Protein AF-A0A3C2ARE2-F1 (afdb_monomer_lite)

Foldseek 3Di:
DDDAPAWQDLDDPPADPLSVVCCVPPTHGDVDDDDDDDDPPPCPVVSVVSSVVSSCVRPVVD

Radius of gyration: 11.95 Å; chains: 1; bounding box: 29×28×23 Å

Structure (mmCIF, N/CA/C/O backbone):
data_AF-A0A3C2ARE2-F1
#
_entry.id   AF-A0A3C2ARE2-F1
#
loop_
_atom_site.group_PDB
_atom_site.id
_atom_site.type_symbol
_atom_site.label_atom_id
_atom_site.label_alt_id
_atom_site.label_comp_id
_atom_site.label_asym_id
_atom_site.label_entity_id
_atom_site.label_seq_id
_atom_site.pdbx_PDB_ins_code
_atom_site.Cartn_x
_atom_site.Cartn_y
_atom_site.Cartn_z
_atom_site.occupancy
_atom_site.B_iso_or_equiv
_atom_site.auth_seq_id
_atom_site.auth_comp_id
_atom_site.auth_asym_id
_atom_site.auth_atom_id
_atom_site.pdbx_PDB_model_num
ATOM 1 N N . PRO A 1 1 ? 19.996 9.021 -11.439 1.00 56.38 1 PRO A N 1
ATOM 2 C CA . PRO A 1 1 ? 18.788 8.634 -10.670 1.00 56.38 1 PRO A CA 1
ATOM 3 C C . PRO A 1 1 ? 17.908 7.727 -11.536 1.00 56.38 1 PRO A C 1
ATOM 5 O O . PRO A 1 1 ? 17.336 8.211 -12.506 1.00 56.38 1 PRO A O 1
ATOM 8 N N . LEU A 1 2 ? 17.908 6.418 -11.264 1.00 72.31 2 LEU A N 1
ATOM 9 C CA . LEU A 1 2 ? 17.138 5.450 -12.049 1.00 72.31 2 LEU A CA 1
ATOM 10 C C . LEU A 1 2 ? 15.698 5.352 -11.536 1.00 72.31 2 LEU A C 1
ATOM 12 O O . LEU A 1 2 ? 15.451 5.466 -10.334 1.00 72.31 2 LEU A O 1
ATOM 16 N N . PHE A 1 3 ? 14.765 5.179 -12.468 1.00 75.88 3 PHE A N 1
ATOM 17 C CA . PHE A 1 3 ? 13.384 4.828 -12.160 1.00 75.88 3 PHE A CA 1
ATOM 18 C C . PHE A 1 3 ? 13.315 3.381 -11.651 1.00 75.88 3 PHE A C 1
ATOM 20 O O . PHE A 1 3 ? 14.202 2.591 -11.975 1.00 75.88 3 PHE A O 1
ATOM 27 N N . PRO A 1 4 ? 12.286 3.018 -10.869 1.00 79.50 4 PRO A N 1
ATOM 28 C CA . PRO A 1 4 ? 12.073 1.629 -10.484 1.00 79.50 4 PRO A CA 1
ATOM 29 C C . PRO A 1 4 ? 11.874 0.744 -11.712 1.00 79.50 4 PRO A C 1
ATOM 31 O O . PRO A 1 4 ? 10.979 0.996 -12.517 1.00 79.50 4 PRO A O 1
ATOM 34 N N . GLU A 1 5 ? 12.699 -0.291 -11.838 1.00 82.62 5 GLU A N 1
ATOM 35 C CA . GLU A 1 5 ? 12.569 -1.301 -12.897 1.00 82.62 5 GLU A CA 1
ATOM 36 C C . GLU A 1 5 ? 11.677 -2.471 -12.457 1.00 82.62 5 GLU A C 1
ATOM 38 O O . GLU A 1 5 ? 11.035 -3.113 -13.284 1.00 82.62 5 GLU A O 1
ATOM 43 N N . GLU A 1 6 ? 11.574 -2.704 -11.143 1.00 86.44 6 GLU A N 1
ATOM 44 C CA . GLU A 1 6 ? 10.759 -3.767 -10.556 1.00 86.44 6 GLU A CA 1
ATOM 45 C C . GLU A 1 6 ? 9.551 -3.205 -9.803 1.00 86.44 6 GLU A C 1
ATOM 47 O O . GLU A 1 6 ? 9.670 -2.275 -9.000 1.00 86.44 6 GLU A O 1
ATOM 52 N N . LYS A 1 7 ? 8.380 -3.807 -10.031 1.00 89.44 7 LYS A N 1
ATOM 53 C CA . LYS A 1 7 ? 7.123 -3.496 -9.341 1.00 89.44 7 LYS A CA 1
ATOM 54 C C . LYS A 1 7 ? 6.982 -4.352 -8.075 1.00 89.44 7 LYS A C 1
ATOM 56 O O . LYS A 1 7 ? 7.292 -5.538 -8.096 1.00 89.44 7 LYS A O 1
ATOM 61 N N . PHE A 1 8 ? 6.473 -3.774 -6.988 1.00 89.94 8 PHE A N 1
ATOM 62 C CA . PHE A 1 8 ? 5.977 -4.553 -5.856 1.00 89.94 8 PHE A CA 1
ATOM 63 C C . PHE A 1 8 ? 4.591 -5.106 -6.172 1.00 89.94 8 PHE A C 1
ATOM 65 O O . PHE A 1 8 ? 3.631 -4.356 -6.360 1.00 89.94 8 PHE A O 1
ATOM 72 N N . ASP A 1 9 ? 4.472 -6.425 -6.150 1.00 89.31 9 ASP A N 1
ATOM 73 C CA . ASP A 1 9 ? 3.174 -7.084 -6.170 1.00 89.31 9 ASP A CA 1
ATOM 74 C C . ASP A 1 9 ? 2.519 -6.978 -4.794 1.00 89.31 9 ASP A C 1
ATOM 76 O O . ASP A 1 9 ? 2.876 -7.6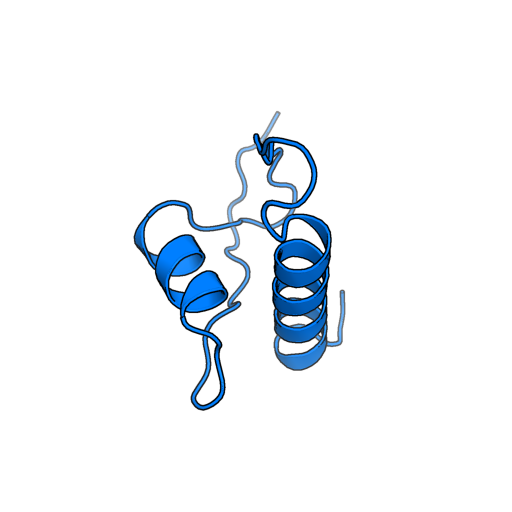89 -3.859 1.00 89.31 9 ASP A O 1
ATOM 80 N N . ILE A 1 10 ? 1.545 -6.079 -4.670 1.00 90.44 10 ILE A N 1
ATOM 81 C CA . ILE A 1 10 ? 0.751 -5.872 -3.445 1.00 90.44 10 ILE A CA 1
ATOM 82 C C . ILE A 1 10 ? -0.675 -6.431 -3.563 1.00 90.44 10 ILE A C 1
ATOM 84 O O . ILE A 1 10 ? -1.488 -6.290 -2.646 1.00 90.44 10 ILE A O 1
ATOM 88 N N . THR A 1 11 ? -0.978 -7.090 -4.686 1.00 90.25 11 THR A N 1
ATOM 89 C CA . THR A 1 11 ? -2.285 -7.691 -4.963 1.00 90.25 11 THR A CA 1
ATOM 90 C C . THR A 1 11 ? -2.210 -9.220 -4.985 1.00 90.25 11 THR A C 1
ATOM 92 O O . THR A 1 11 ? -1.374 -9.805 -5.661 1.00 90.25 11 THR A O 1
ATOM 95 N N . SER A 1 12 ? -3.110 -9.886 -4.262 1.00 84.38 12 SER A N 1
ATOM 96 C CA . SER A 1 12 ? -3.280 -11.336 -4.193 1.00 84.38 12 SER A CA 1
ATOM 97 C C . SER A 1 12 ? -4.758 -11.695 -3.967 1.00 84.38 12 SER A C 1
ATOM 99 O O . SER A 1 12 ? -5.634 -10.831 -3.873 1.00 84.38 12 SER A O 1
ATOM 101 N N . ARG A 1 13 ? -5.070 -12.993 -3.845 1.00 78.69 13 ARG A N 1
ATOM 102 C CA . ARG A 1 13 ? -6.449 -13.490 -3.654 1.00 78.69 13 ARG A CA 1
ATOM 103 C C . ARG A 1 13 ? -7.135 -12.949 -2.388 1.00 78.69 13 ARG A C 1
ATOM 105 O O . ARG A 1 13 ? -8.359 -12.984 -2.314 1.00 78.69 13 ARG A O 1
ATOM 112 N N . ARG A 1 14 ? -6.369 -12.472 -1.399 1.00 81.38 14 ARG A N 1
ATOM 113 C CA . ARG A 1 14 ? -6.877 -11.902 -0.137 1.00 81.38 14 ARG A CA 1
ATOM 114 C C . ARG A 1 14 ? -6.589 -10.402 0.012 1.00 81.38 14 ARG A C 1
ATOM 116 O O . ARG A 1 14 ? -6.602 -9.896 1.130 1.00 81.38 14 ARG A O 1
ATOM 123 N N . SER A 1 15 ? -6.318 -9.699 -1.084 1.00 87.69 15 SER A N 1
ATOM 124 C CA . SER A 1 15 ? -6.080 -8.257 -1.039 1.00 87.69 15 SER A CA 1
ATOM 125 C C . SER A 1 15 ? -7.308 -7.462 -0.639 1.00 87.69 15 SER A C 1
ATOM 127 O O . SER A 1 15 ? -8.437 -7.806 -0.990 1.00 87.69 15 SER A O 1
ATOM 129 N N . THR A 1 16 ? -7.053 -6.364 0.060 1.00 91.00 16 THR A N 1
ATOM 130 C CA . THR A 1 16 ? -8.053 -5.346 0.368 1.00 91.00 16 THR A CA 1
ATOM 131 C C . THR A 1 16 ? -8.391 -4.533 -0.876 1.00 91.00 16 THR A C 1
ATOM 133 O O . THR A 1 16 ? -7.591 -4.436 -1.810 1.00 91.00 16 THR A O 1
ATOM 136 N N . ASP A 1 17 ? -9.556 -3.891 -0.882 1.00 92.31 17 ASP A N 1
ATOM 137 C CA . ASP A 1 17 ? -9.932 -2.990 -1.976 1.00 92.31 17 ASP A CA 1
ATOM 138 C C . ASP A 1 17 ? -8.896 -1.872 -2.153 1.00 92.31 17 ASP A C 1
ATOM 140 O O . ASP A 1 17 ? -8.520 -1.542 -3.276 1.00 92.31 17 ASP A O 1
ATOM 144 N N . SER A 1 18 ? -8.342 -1.360 -1.049 1.00 91.56 18 SER A N 1
ATOM 145 C CA . SER A 1 18 ? -7.313 -0.322 -1.069 1.00 91.56 18 SER A CA 1
ATOM 146 C C . SER A 1 18 ? -6.051 -0.753 -1.821 1.00 91.56 18 SER A C 1
ATOM 148 O O . SER A 1 18 ? -5.561 -0.014 -2.672 1.00 91.56 18 SER A O 1
ATOM 150 N N . THR A 1 19 ? -5.529 -1.952 -1.541 1.00 93.00 19 THR A N 1
ATOM 151 C CA . THR A 1 19 ? -4.307 -2.462 -2.195 1.00 93.00 19 THR A CA 1
ATOM 152 C C . THR A 1 19 ? -4.525 -2.723 -3.684 1.00 93.00 19 THR A C 1
ATOM 154 O O . THR A 1 19 ? -3.661 -2.386 -4.490 1.00 93.00 19 THR A O 1
ATOM 157 N N . ARG A 1 20 ? -5.715 -3.199 -4.072 1.00 93.38 20 ARG A N 1
ATOM 158 C CA . ARG A 1 20 ? -6.100 -3.386 -5.483 1.00 93.38 20 ARG A CA 1
ATOM 159 C C . ARG A 1 20 ? -6.217 -2.065 -6.241 1.00 93.38 20 ARG A C 1
ATOM 161 O O . ARG A 1 20 ? -5.779 -1.975 -7.384 1.00 93.38 20 ARG A O 1
ATOM 168 N N . ILE A 1 21 ? -6.814 -1.046 -5.619 1.00 93.38 21 ILE A N 1
ATOM 169 C CA . ILE A 1 21 ? -6.955 0.289 -6.221 1.00 93.38 21 ILE A CA 1
ATOM 170 C C . ILE A 1 21 ? -5.579 0.934 -6.403 1.00 93.38 21 ILE A C 1
ATOM 172 O O . ILE A 1 21 ? -5.312 1.493 -7.466 1.00 93.38 21 ILE A O 1
ATOM 176 N N . ILE A 1 22 ? -4.694 0.828 -5.406 1.00 93.25 22 ILE A N 1
ATOM 177 C CA . ILE A 1 22 ? -3.312 1.310 -5.529 1.00 93.25 22 ILE A CA 1
ATOM 178 C C . ILE A 1 22 ? -2.619 0.606 -6.693 1.00 93.25 22 ILE A C 1
ATOM 180 O O . ILE A 1 22 ? -2.054 1.278 -7.546 1.00 93.25 22 ILE A O 1
ATOM 184 N N . ASP A 1 23 ? -2.710 -0.719 -6.783 1.00 92.38 23 ASP A N 1
ATOM 185 C CA . ASP A 1 23 ? -2.025 -1.475 -7.832 1.00 92.38 23 ASP A CA 1
ATOM 186 C C . ASP A 1 23 ? -2.475 -1.104 -9.256 1.00 92.38 23 ASP A C 1
ATOM 188 O O . ASP A 1 23 ? -1.667 -1.112 -10.186 1.00 92.38 23 ASP A O 1
ATOM 192 N N . LEU A 1 24 ? -3.754 -0.741 -9.414 1.00 91.94 24 LEU A N 1
ATOM 193 C CA . LEU A 1 24 ? -4.343 -0.354 -10.695 1.00 91.94 24 LEU A CA 1
ATOM 194 C C . LEU A 1 24 ? -4.016 1.092 -11.099 1.00 91.94 24 LEU A C 1
ATOM 196 O O . LEU A 1 24 ? -3.710 1.345 -12.262 1.00 91.94 24 LEU A O 1
ATOM 200 N N . PHE A 1 25 ? -4.116 2.045 -10.167 1.00 93.62 25 PHE A N 1
ATOM 201 C CA . PHE A 1 25 ? -4.019 3.480 -10.477 1.00 93.62 25 PHE A CA 1
ATOM 202 C C . PHE A 1 25 ? -2.670 4.110 -10.119 1.00 93.62 25 PHE A C 1
ATOM 204 O O . PHE A 1 25 ? -2.302 5.139 -10.684 1.00 93.62 25 PHE A O 1
ATOM 211 N N . SER A 1 26 ? -1.937 3.535 -9.168 1.00 92.75 26 SER A N 1
ATOM 212 C CA . SER A 1 26 ? -0.667 4.063 -8.666 1.00 92.75 26 SER A CA 1
ATOM 213 C C . SER A 1 26 ? 0.283 2.919 -8.272 1.00 92.75 26 SER A C 1
ATOM 215 O O . SER A 1 26 ? 0.563 2.723 -7.086 1.00 92.75 26 SER A O 1
ATOM 217 N N . PRO A 1 27 ? 0.766 2.129 -9.252 1.00 91.94 27 PRO A N 1
ATOM 218 C CA . PRO A 1 27 ? 1.633 0.988 -8.977 1.00 91.94 27 PRO A CA 1
ATOM 219 C C . PRO A 1 27 ? 2.918 1.429 -8.261 1.00 91.94 27 PRO A C 1
ATOM 221 O O . PRO A 1 27 ? 3.532 2.438 -8.611 1.00 91.94 27 PRO A O 1
ATOM 224 N N . ILE A 1 28 ? 3.331 0.659 -7.251 1.00 92.44 28 ILE A N 1
ATOM 225 C CA . ILE A 1 28 ? 4.502 0.961 -6.419 1.00 92.44 28 ILE A CA 1
ATOM 226 C C . ILE A 1 28 ? 5.688 0.122 -6.901 1.00 92.44 28 ILE A C 1
ATOM 228 O O . ILE A 1 28 ? 5.605 -1.101 -6.932 1.00 92.44 28 ILE A O 1
ATOM 232 N N . GLY A 1 29 ? 6.800 0.769 -7.256 1.00 92.06 29 GLY A N 1
ATOM 233 C CA . GLY A 1 29 ? 8.056 0.103 -7.617 1.00 92.06 29 GLY A CA 1
ATOM 234 C C . GLY A 1 29 ? 9.083 0.018 -6.480 1.00 92.06 29 GLY A C 1
ATOM 235 O O . GLY A 1 29 ? 9.015 0.762 -5.497 1.00 92.06 29 GLY A O 1
ATOM 236 N N . LYS A 1 30 ? 10.084 -0.855 -6.623 1.00 89.12 30 LYS A N 1
ATOM 237 C CA . LYS A 1 30 ? 11.234 -0.936 -5.710 1.00 89.12 30 LYS A CA 1
ATOM 238 C C . LYS A 1 30 ? 12.060 0.349 -5.798 1.00 89.12 30 LYS A C 1
ATOM 240 O O . LYS A 1 30 ? 12.520 0.742 -6.865 1.00 89.12 30 LYS A O 1
ATOM 245 N N . GLY A 1 31 ? 12.211 1.043 -4.668 1.00 87.12 31 GLY A N 1
ATOM 246 C CA . GLY A 1 31 ? 12.837 2.372 -4.621 1.00 87.12 31 GLY A CA 1
ATOM 247 C C . GLY A 1 31 ? 11.926 3.528 -5.066 1.00 87.12 31 GLY A C 1
ATOM 248 O O . GLY A 1 31 ? 12.406 4.654 -5.226 1.00 87.12 31 GLY A O 1
ATOM 249 N N . GLN A 1 32 ? 10.620 3.286 -5.244 1.00 89.12 32 GLN A N 1
ATOM 250 C CA . GLN A 1 32 ? 9.644 4.324 -5.581 1.00 89.12 32 GLN A CA 1
ATOM 251 C C . GLN A 1 32 ? 9.560 5.380 -4.472 1.00 89.12 32 GLN A C 1
ATOM 253 O O . GLN A 1 32 ? 9.396 5.076 -3.291 1.00 89.12 32 GLN A O 1
ATOM 258 N N . ARG A 1 33 ? 9.595 6.655 -4.868 1.00 90.12 33 ARG A N 1
ATOM 259 C CA . ARG A 1 33 ? 9.302 7.785 -3.980 1.00 90.12 33 ARG A CA 1
ATOM 260 C C . ARG A 1 33 ? 7.833 8.161 -4.135 1.00 90.12 33 ARG A C 1
ATOM 262 O O . ARG A 1 33 ? 7.460 8.804 -5.111 1.00 90.12 33 ARG A O 1
ATOM 269 N N . GLY A 1 34 ? 7.006 7.706 -3.199 1.00 88.75 34 GLY A N 1
ATOM 270 C CA . GLY A 1 34 ? 5.573 8.000 -3.150 1.00 88.75 34 GLY A CA 1
ATOM 271 C C . GLY A 1 34 ? 5.223 9.012 -2.061 1.00 88.75 34 GLY A C 1
ATOM 272 O O . GLY A 1 34 ? 5.924 9.124 -1.056 1.00 88.75 34 GLY A O 1
ATOM 273 N N . LEU A 1 35 ? 4.114 9.728 -2.246 1.00 93.25 35 LEU A N 1
ATOM 274 C CA . LEU A 1 35 ? 3.533 10.607 -1.234 1.00 93.25 35 LEU A CA 1
ATOM 275 C C . LEU A 1 35 ? 2.079 10.203 -0.990 1.00 93.25 35 LEU A C 1
ATOM 277 O O . LEU A 1 35 ? 1.261 10.242 -1.905 1.00 93.25 35 LEU A O 1
ATOM 281 N N . LEU A 1 36 ? 1.752 9.860 0.255 1.00 91.81 36 LEU A N 1
ATOM 282 C CA . LEU A 1 36 ? 0.378 9.594 0.665 1.00 91.81 36 LEU A CA 1
ATOM 283 C C . LEU A 1 36 ? -0.264 10.872 1.223 1.00 91.81 36 LEU A C 1
ATOM 285 O O . LEU A 1 36 ? -0.016 11.251 2.370 1.00 91.81 36 LEU A O 1
ATOM 289 N N . VAL A 1 37 ? -1.105 11.528 0.426 1.00 93.31 37 VAL A N 1
ATOM 290 C CA . VAL A 1 37 ? -1.830 12.735 0.846 1.00 93.31 37 VAL A CA 1
ATOM 291 C C . VAL A 1 37 ? -3.182 12.341 1.433 1.00 93.31 37 VAL A C 1
ATOM 293 O O . VAL A 1 37 ? -4.029 11.788 0.740 1.00 93.31 37 VAL A O 1
ATOM 296 N N . ALA A 1 38 ? -3.389 12.619 2.720 1.00 92.75 38 ALA A N 1
ATOM 297 C CA . ALA A 1 38 ? -4.614 12.253 3.426 1.00 92.75 38 ALA A CA 1
ATOM 298 C C . ALA A 1 38 ? -4.896 13.208 4.600 1.00 92.75 38 ALA A C 1
ATOM 300 O O . ALA A 1 38 ? -3.982 13.590 5.334 1.00 92.75 38 ALA A O 1
ATOM 301 N N . GLN A 1 39 ? -6.167 13.564 4.812 1.00 93.69 39 GLN A N 1
ATOM 302 C CA . GLN A 1 39 ? -6.608 14.380 5.952 1.00 93.69 39 GLN A CA 1
ATOM 303 C C . GLN A 1 39 ? -6.609 13.570 7.269 1.00 93.69 39 GLN A C 1
ATOM 305 O O . GLN A 1 39 ? -6.610 12.333 7.237 1.00 93.69 39 GLN A O 1
ATOM 310 N N . PRO A 1 40 ? -6.624 14.210 8.455 1.00 94.31 40 PRO A N 1
ATOM 311 C CA . PRO A 1 40 ? -6.750 13.497 9.727 1.00 94.31 40 PRO A CA 1
ATOM 312 C C . PRO A 1 40 ? -7.970 12.554 9.762 1.00 94.31 40 PRO A C 1
ATOM 314 O O . PRO A 1 40 ? -9.039 12.907 9.280 1.00 94.31 40 PRO A O 1
ATOM 317 N N . LYS A 1 41 ? -7.813 11.362 10.362 1.00 87.69 41 LYS A N 1
ATOM 318 C CA . LYS A 1 41 ? -8.859 10.321 10.536 1.00 87.69 41 LYS A CA 1
ATOM 319 C C . LYS A 1 41 ? -9.419 9.664 9.254 1.00 87.69 41 LYS A C 1
ATOM 321 O O . LYS A 1 41 ? -10.428 8.979 9.328 1.00 87.69 41 LYS A O 1
ATOM 326 N N . THR A 1 42 ? -8.735 9.763 8.114 1.00 90.12 42 THR A N 1
ATOM 327 C CA . THR A 1 42 ? -9.162 9.146 6.831 1.00 90.12 42 THR A CA 1
ATOM 328 C C . THR A 1 42 ? -8.587 7.747 6.560 1.00 90.12 42 THR A C 1
ATOM 330 O O . THR A 1 42 ? -8.624 7.258 5.438 1.00 90.12 42 THR A O 1
ATOM 333 N N . GLY A 1 43 ? -8.018 7.081 7.571 1.00 88.81 43 GLY A N 1
ATOM 334 C CA . GLY A 1 43 ? -7.520 5.708 7.411 1.00 88.81 43 GLY A CA 1
ATOM 335 C C . GLY A 1 43 ? -6.108 5.576 6.826 1.00 88.81 43 GLY A C 1
ATOM 336 O O . GLY A 1 43 ? -5.691 4.460 6.531 1.00 88.81 43 GLY A O 1
ATOM 337 N N . LYS A 1 44 ? -5.323 6.665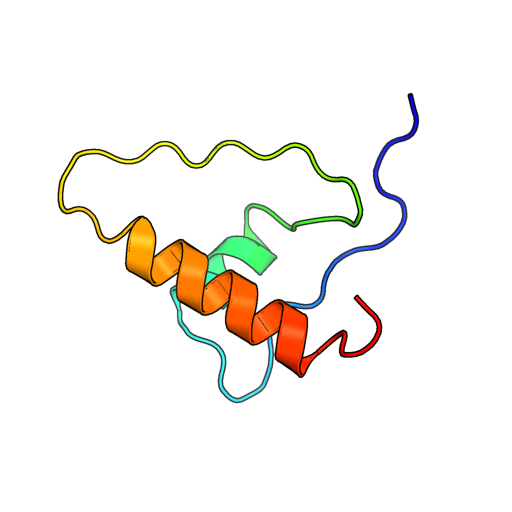 6.746 1.00 94.06 44 LYS A N 1
ATOM 338 C CA . LYS A 1 44 ? -3.920 6.636 6.267 1.00 94.06 44 LYS A CA 1
ATOM 339 C C . LYS A 1 44 ? -3.061 5.553 6.936 1.00 94.06 44 LYS A C 1
ATOM 341 O O . LYS A 1 44 ? -2.245 4.905 6.294 1.00 94.06 44 LYS A O 1
ATOM 346 N N . THR A 1 45 ? -3.263 5.342 8.238 1.00 92.69 45 THR A N 1
ATOM 347 C CA . THR A 1 45 ? -2.520 4.346 9.018 1.00 92.69 45 THR A CA 1
ATOM 348 C C . THR A 1 45 ? -2.943 2.922 8.667 1.00 92.69 45 THR A C 1
ATOM 350 O O . THR A 1 45 ? -2.099 2.035 8.621 1.00 92.69 45 THR A O 1
ATOM 353 N N . THR A 1 46 ? -4.232 2.695 8.408 1.00 93.44 46 THR A N 1
ATOM 354 C CA . THR A 1 46 ? -4.743 1.392 7.962 1.00 93.44 46 THR A CA 1
ATOM 355 C C . THR A 1 46 ? -4.202 1.065 6.578 1.00 93.44 46 THR A C 1
ATOM 357 O O . THR A 1 46 ? -3.646 -0.010 6.391 1.00 93.44 46 THR A O 1
ATOM 360 N N . LEU A 1 47 ? -4.241 2.031 5.659 1.00 92.06 47 LEU A N 1
ATOM 361 C CA . LEU A 1 47 ? -3.706 1.873 4.310 1.00 92.06 47 LEU A CA 1
ATOM 362 C C . LEU A 1 47 ? -2.217 1.502 4.314 1.00 92.06 47 LEU A C 1
ATOM 364 O O . LEU A 1 47 ? -1.813 0.560 3.642 1.00 92.06 47 LEU A O 1
ATOM 368 N N . MET A 1 48 ? -1.409 2.182 5.134 1.00 92.44 48 MET A N 1
ATOM 369 C CA . MET A 1 48 ? 0.012 1.850 5.290 1.00 92.44 48 MET A CA 1
ATOM 370 C C . MET A 1 48 ? 0.231 0.435 5.834 1.00 92.44 48 MET A C 1
ATOM 372 O O . MET A 1 48 ? 1.125 -0.262 5.365 1.00 92.44 48 MET A O 1
ATOM 376 N N . LYS A 1 49 ? -0.581 -0.009 6.803 1.00 92.94 49 LYS A N 1
ATOM 377 C CA . LYS A 1 49 ? -0.500 -1.378 7.337 1.00 92.94 49 LYS A CA 1
ATOM 378 C C . LYS A 1 49 ? -0.863 -2.420 6.284 1.00 92.94 49 LYS A C 1
ATOM 380 O O . LYS A 1 49 ? -0.185 -3.434 6.188 1.00 92.94 49 LYS A O 1
ATOM 385 N N . GLU A 1 50 ? -1.912 -2.176 5.505 1.00 92.12 50 GLU A N 1
ATOM 386 C CA . GLU A 1 50 ? -2.335 -3.078 4.430 1.00 92.12 50 GLU A CA 1
ATOM 387 C C . GLU A 1 50 ? -1.244 -3.229 3.371 1.00 92.12 50 GLU A C 1
ATOM 389 O O . GLU A 1 50 ? -0.896 -4.354 3.020 1.00 92.12 50 GLU A O 1
ATOM 394 N N . VAL A 1 51 ? -0.655 -2.115 2.923 1.00 91.56 51 VAL A N 1
ATOM 395 C CA . VAL A 1 51 ? 0.447 -2.133 1.950 1.00 91.56 51 VAL A CA 1
ATOM 396 C C . VAL A 1 51 ? 1.672 -2.849 2.524 1.00 91.56 51 V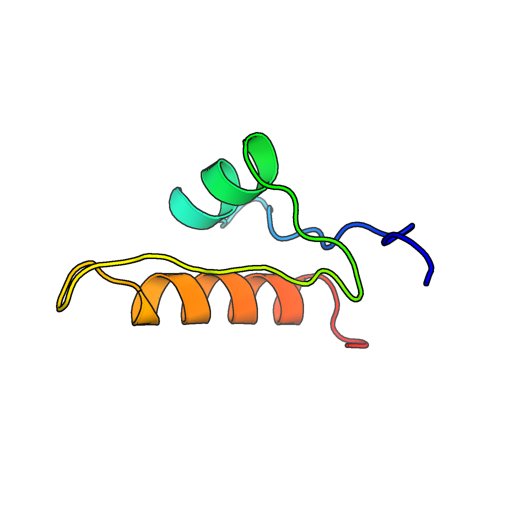AL A C 1
ATOM 398 O O . VAL A 1 51 ? 2.225 -3.716 1.858 1.00 91.56 51 VAL A O 1
ATOM 401 N N . ALA A 1 52 ? 2.065 -2.558 3.768 1.00 91.12 52 ALA A N 1
ATOM 402 C CA . ALA A 1 52 ? 3.209 -3.215 4.405 1.00 91.12 52 ALA A CA 1
ATOM 403 C C . ALA A 1 52 ? 3.009 -4.733 4.545 1.00 91.12 52 ALA A C 1
ATOM 405 O O . ALA A 1 52 ? 3.901 -5.506 4.208 1.00 91.12 52 ALA A O 1
ATOM 406 N N . ASN A 1 53 ? 1.824 -5.165 4.984 1.00 91.31 53 ASN A N 1
ATOM 407 C CA . ASN A 1 53 ? 1.496 -6.585 5.100 1.00 91.31 53 ASN A CA 1
ATOM 408 C C . ASN A 1 53 ? 1.472 -7.281 3.733 1.00 91.31 53 ASN A C 1
ATOM 410 O O . ASN A 1 53 ? 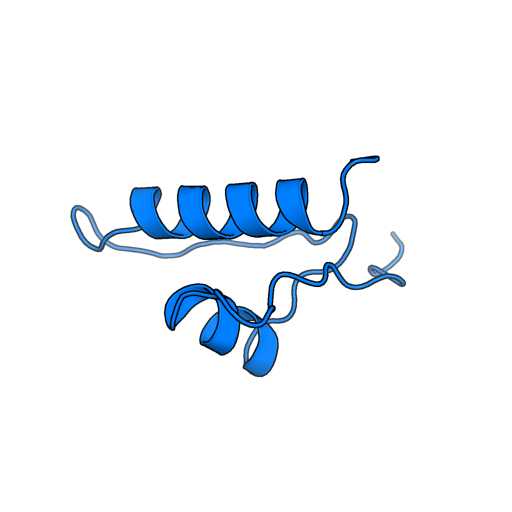1.907 -8.424 3.628 1.00 91.31 53 ASN A O 1
ATOM 414 N N . ALA A 1 54 ? 0.972 -6.607 2.693 1.00 91.56 54 ALA A N 1
ATOM 415 C CA . ALA A 1 54 ? 0.958 -7.148 1.339 1.00 91.56 54 ALA A CA 1
ATOM 416 C C . ALA A 1 54 ? 2.378 -7.320 0.779 1.00 91.56 54 ALA A C 1
ATOM 418 O O . ALA A 1 54 ? 2.680 -8.370 0.219 1.00 91.56 54 ALA A O 1
ATOM 419 N N . ILE A 1 55 ? 3.257 -6.332 0.987 1.00 90.06 55 ILE A N 1
ATOM 420 C CA . ILE A 1 55 ? 4.669 -6.427 0.591 1.00 90.06 55 ILE A CA 1
ATOM 421 C C . ILE A 1 55 ? 5.348 -7.572 1.348 1.00 90.06 55 ILE A C 1
ATOM 423 O O . ILE A 1 55 ? 5.929 -8.437 0.709 1.00 90.06 55 ILE A O 1
ATOM 427 N N . ALA A 1 56 ? 5.205 -7.643 2.674 1.00 89.94 56 ALA A N 1
ATOM 428 C CA . ALA A 1 56 ? 5.828 -8.695 3.483 1.00 89.94 56 ALA A CA 1
ATOM 429 C C . ALA A 1 56 ? 5.351 -10.113 3.114 1.00 89.94 56 ALA A C 1
ATOM 431 O O . ALA A 1 56 ? 6.116 -11.069 3.205 1.00 89.94 56 ALA A O 1
ATOM 432 N N . ALA A 1 57 ? 4.088 -10.264 2.706 1.00 89.00 57 ALA A N 1
ATOM 433 C CA . ALA A 1 57 ? 3.543 -11.555 2.294 1.00 89.00 57 ALA A CA 1
ATOM 434 C C . ALA A 1 57 ? 4.023 -11.996 0.902 1.00 89.00 57 ALA A C 1
ATOM 436 O O . ALA A 1 57 ? 4.174 -13.194 0.668 1.00 89.00 57 ALA A O 1
ATOM 437 N N . ASN A 1 58 ? 4.228 -11.049 -0.016 1.00 86.50 58 ASN A N 1
ATOM 438 C CA . ASN A 1 58 ? 4.536 -11.342 -1.417 1.00 86.50 58 ASN A CA 1
ATOM 439 C C . ASN A 1 58 ? 6.037 -11.239 -1.751 1.00 86.50 58 ASN A C 1
ATOM 441 O O . ASN A 1 58 ? 6.467 -11.846 -2.724 1.00 86.50 58 ASN A O 1
ATOM 445 N N . HIS A 1 59 ? 6.813 -10.498 -0.953 1.00 86.44 59 HIS A N 1
ATOM 446 C CA . HIS A 1 59 ? 8.259 -10.264 -1.102 1.00 86.44 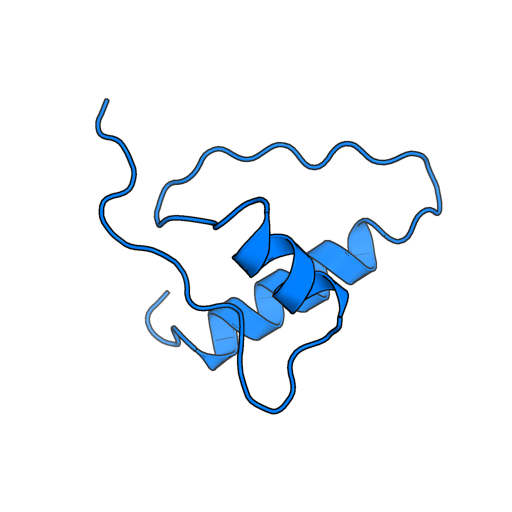59 HIS A CA 1
ATOM 447 C C . HIS A 1 59 ? 8.954 -10.488 0.259 1.00 86.44 59 HIS A C 1
ATOM 449 O O . HIS A 1 59 ? 9.362 -9.519 0.903 1.00 86.44 59 HIS A O 1
ATOM 455 N N . PRO A 1 60 ? 9.037 -11.736 0.767 1.00 78.50 60 PRO A N 1
ATOM 456 C CA . PRO A 1 60 ? 9.626 -12.051 2.079 1.00 78.50 60 PRO A CA 1
ATOM 457 C C . PRO A 1 60 ? 11.137 -11.768 2.187 1.00 78.50 60 PRO A C 1
ATOM 459 O O . PRO A 1 60 ? 11.701 -11.845 3.276 1.00 78.50 60 PRO A O 1
ATOM 462 N N . GLU A 1 61 ? 11.800 -11.480 1.070 1.00 75.00 61 GLU A N 1
ATOM 463 C CA . GLU A 1 61 ? 13.210 -11.104 0.968 1.00 75.00 61 GLU A 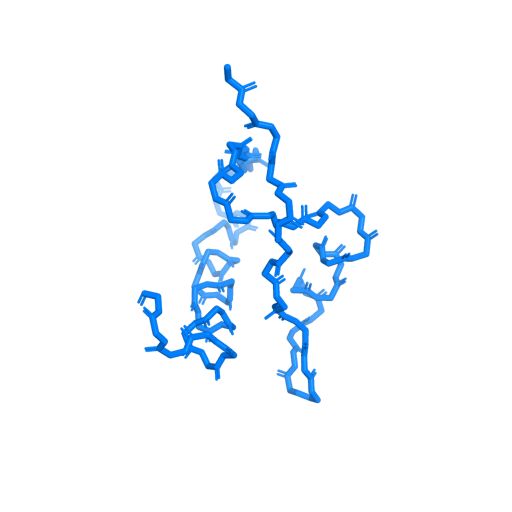CA 1
ATOM 464 C C . GLU A 1 61 ? 13.495 -9.608 1.203 1.00 75.00 61 GLU A C 1
ATOM 466 O O . GLU A 1 61 ? 14.665 -9.218 1.220 1.00 75.00 61 GLU A O 1
ATOM 471 N N . ALA A 1 62 ? 12.448 -8.783 1.332 1.00 57.66 62 ALA A N 1
ATOM 472 C CA . ALA A 1 62 ? 12.528 -7.323 1.447 1.00 57.66 62 ALA A CA 1
ATOM 473 C C . ALA A 1 62 ? 12.688 -6.804 2.886 1.00 57.66 62 ALA A C 1
ATOM 475 O O . ALA A 1 62 ? 12.164 -7.434 3.834 1.00 57.66 62 ALA A O 1
#

Sequence (62 aa):
PLFPEEKFDITSRRSTDSTRIIDLFSPIGKGQRGLLVAQPKTGKTTLMKEVANAIAANHPEA

Secondary structure (DSSP, 8-state):
-PPP-SB-----TT--HHHHHHHHHSPPBTT--------TTSSHHHHHHHHHHHHHHH-TT-

pLDDT: mean 88.19, std 7.55, range [56.38, 94.31]